Protein AF-S2QX57-F1 (afdb_monomer_lite)

pLDDT: mean 80.92, std 11.48, range [57.88, 97.31]

Radius of gyration: 26.86 Å; chains: 1; bounding box: 56×37×67 Å

Sequence (64 aa):
MTYEEKIGTERFDAMVADFFANRYFDRGMRKWQGYYLSDHTAALKKQSKSEALVYPPLPLQDQA

Organism: NCBI:txid1256206

Foldseek 3Di:
DPPCVVQPVVVVVVVVVCCVVPPDDDPDQDADVNHGPVVVVVVVVVVVVVVVVPDDPDPDPPDD

Structure (mmCIF, N/CA/C/O backbone):
data_AF-S2QX57-F1
#
_entry.id   AF-S2QX57-F1
#
loop_
_atom_site.group_PDB
_atom_site.id
_atom_site.type_symbol
_atom_site.label_atom_id
_atom_site.label_alt_id
_atom_site.label_comp_id
_atom_site.label_asym_id
_atom_site.label_entity_id
_atom_site.label_seq_id
_atom_site.pdbx_PDB_ins_code
_atom_site.Cartn_x
_atom_site.Cartn_y
_atom_site.Cartn_z
_atom_site.occupancy
_atom_site.B_iso_or_equiv
_atom_site.auth_seq_id
_atom_site.auth_comp_id
_atom_site.auth_asym_id
_atom_site.auth_atom_id
_atom_site.pdbx_PDB_model_num
ATOM 1 N N . MET A 1 1 ? 21.373 16.249 -9.232 1.00 68.06 1 MET A N 1
ATOM 2 C CA . MET A 1 1 ? 21.745 15.014 -9.946 1.00 68.06 1 MET A CA 1
ATOM 3 C C . MET A 1 1 ? 21.057 13.824 -9.301 1.00 68.06 1 MET A C 1
ATOM 5 O O . MET A 1 1 ? 21.694 13.023 -8.609 1.00 68.06 1 MET A O 1
ATOM 9 N N . THR A 1 2 ? 19.745 13.738 -9.512 1.00 87.00 2 THR A N 1
ATOM 10 C CA . THR A 1 2 ? 18.952 12.524 -9.296 1.00 87.00 2 THR A CA 1
ATOM 11 C C . THR A 1 2 ? 19.501 11.397 -10.176 1.00 87.00 2 THR A C 1
ATOM 13 O O . TH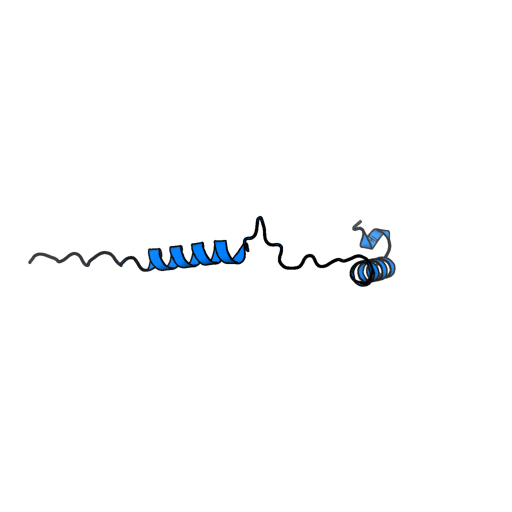R A 1 2 ? 20.332 11.617 -11.060 1.00 87.00 2 THR A O 1
ATOM 16 N N . TYR A 1 3 ? 19.102 10.155 -9.905 1.00 81.44 3 TYR A N 1
ATOM 17 C CA . TYR A 1 3 ? 19.570 9.029 -10.712 1.00 81.44 3 TYR A CA 1
ATOM 18 C C . TYR A 1 3 ? 19.059 9.120 -12.156 1.00 81.44 3 TYR A C 1
ATOM 20 O O . TYR A 1 3 ? 19.821 8.857 -13.079 1.00 81.44 3 TYR A O 1
ATOM 28 N N . GLU A 1 4 ? 17.825 9.592 -12.339 1.00 85.12 4 GLU A N 1
ATOM 29 C CA . GLU A 1 4 ? 17.228 9.886 -13.644 1.00 85.12 4 GLU A CA 1
ATOM 30 C C . GLU A 1 4 ? 18.074 10.888 -14.447 1.00 85.12 4 GLU A C 1
ATOM 32 O O . GLU A 1 4 ? 18.466 10.599 -15.575 1.00 85.12 4 GLU A O 1
ATOM 37 N N . GLU A 1 5 ? 18.481 12.004 -13.832 1.00 87.50 5 GLU A N 1
ATOM 38 C CA . GLU A 1 5 ? 19.336 13.021 -14.467 1.00 87.50 5 GLU A CA 1
ATOM 39 C C . GLU A 1 5 ? 20.716 12.477 -14.894 1.00 87.50 5 GLU A C 1
ATOM 41 O O . GLU A 1 5 ? 21.362 13.054 -15.766 1.00 87.50 5 GLU A O 1
ATOM 46 N N . LYS A 1 6 ? 21.199 11.381 -14.288 1.00 87.44 6 LYS A N 1
ATOM 47 C CA . LYS A 1 6 ? 22.509 10.776 -14.603 1.00 87.44 6 LYS A CA 1
ATOM 48 C C . LYS A 1 6 ? 22.473 9.819 -15.791 1.00 87.44 6 LYS A C 1
ATOM 50 O O . LYS A 1 6 ? 23.499 9.645 -16.442 1.00 87.44 6 LYS A O 1
ATOM 55 N N . ILE A 1 7 ? 21.342 9.158 -16.029 1.00 90.69 7 ILE A N 1
ATOM 56 C CA . ILE A 1 7 ? 21.214 8.115 -17.062 1.00 90.69 7 ILE A CA 1
ATOM 57 C C . ILE A 1 7 ? 20.265 8.502 -18.201 1.00 90.69 7 ILE A C 1
ATOM 59 O O . ILE A 1 7 ? 20.248 7.809 -19.218 1.00 90.69 7 ILE A O 1
ATOM 63 N N . GLY A 1 8 ? 19.528 9.605 -18.042 1.00 95.00 8 GLY A N 1
ATOM 64 C CA . GLY A 1 8 ? 18.496 10.073 -18.962 1.00 95.00 8 GLY A CA 1
ATOM 65 C C . GLY A 1 8 ? 17.144 9.399 -18.715 1.00 95.00 8 GLY A C 1
ATOM 66 O O . GLY A 1 8 ? 17.083 8.216 -18.372 1.00 95.00 8 GLY A O 1
ATOM 67 N N . THR A 1 9 ? 16.059 10.152 -18.923 1.00 93.69 9 THR A N 1
ATOM 68 C CA . THR A 1 9 ? 14.676 9.716 -18.662 1.00 93.69 9 THR A CA 1
ATOM 69 C C . THR A 1 9 ? 14.304 8.443 -19.427 1.00 93.69 9 THR A C 1
ATOM 71 O O . THR A 1 9 ? 13.836 7.495 -18.813 1.00 93.69 9 THR A O 1
ATOM 74 N N . GLU A 1 10 ? 14.627 8.325 -20.721 1.00 93.69 10 GLU A N 1
ATOM 75 C CA . GLU A 1 10 ? 14.284 7.120 -21.506 1.00 93.69 10 GLU A CA 1
ATOM 76 C C . GLU A 1 10 ? 14.905 5.833 -20.942 1.00 93.69 10 GLU A C 1
ATOM 78 O O . GLU A 1 10 ? 14.263 4.784 -20.858 1.00 93.69 10 GLU A O 1
ATOM 83 N N . ARG A 1 11 ? 16.176 5.901 -20.529 1.00 93.88 11 ARG A N 1
ATOM 84 C CA . ARG A 1 11 ? 16.881 4.746 -19.964 1.00 93.88 11 ARG A CA 1
ATOM 85 C C . ARG A 1 11 ? 16.377 4.418 -18.562 1.00 93.88 11 ARG A C 1
ATOM 87 O O . ARG A 1 11 ? 16.354 3.247 -18.181 1.00 93.88 11 ARG A O 1
ATOM 94 N N . PHE A 1 12 ? 15.989 5.441 -17.807 1.00 95.69 12 PHE A N 1
ATOM 95 C CA . PHE A 1 12 ? 15.343 5.282 -16.514 1.00 95.69 12 PHE A CA 1
ATOM 96 C C . PHE A 1 12 ? 13.983 4.586 -16.656 1.00 95.69 12 PHE A C 1
ATOM 98 O O . PHE A 1 12 ? 13.766 3.573 -15.993 1.00 95.69 12 PHE A O 1
ATOM 105 N N . ASP A 1 13 ? 13.132 5.034 -17.578 1.00 95.88 13 ASP A N 1
ATOM 106 C CA . ASP A 1 13 ? 11.809 4.449 -17.824 1.00 95.88 13 ASP A CA 1
ATOM 107 C C . ASP A 1 13 ? 11.906 2.981 -18.252 1.00 95.88 13 ASP A C 1
ATOM 109 O O . ASP A 1 13 ? 11.205 2.121 -17.712 1.00 95.88 13 ASP A O 1
ATOM 113 N N . ALA A 1 14 ? 12.838 2.663 -19.156 1.00 96.56 14 ALA A N 1
ATOM 114 C CA . ALA A 1 14 ? 13.085 1.286 -19.580 1.00 96.56 14 ALA A CA 1
ATOM 115 C C . ALA A 1 14 ? 13.548 0.388 -18.416 1.00 96.56 14 ALA A C 1
ATOM 117 O O . ALA A 1 14 ? 13.096 -0.750 -18.286 1.00 96.56 14 ALA A O 1
ATOM 118 N N . MET A 1 15 ? 14.424 0.898 -17.545 1.00 96.00 15 MET A N 1
ATOM 119 C CA . MET A 1 15 ? 14.897 0.175 -16.360 1.00 96.00 15 MET A CA 1
ATOM 120 C C . MET A 1 15 ? 13.771 -0.051 -15.342 1.00 96.00 15 MET A C 1
ATOM 122 O O . MET A 1 15 ? 13.666 -1.139 -14.773 1.00 96.00 15 MET A O 1
ATOM 126 N N . VAL A 1 16 ? 12.932 0.959 -15.107 1.00 95.75 16 VAL A N 1
ATOM 127 C CA . VAL A 1 16 ? 11.777 0.855 -14.206 1.00 95.75 16 VAL A CA 1
ATOM 128 C C . VAL A 1 16 ? 10.784 -0.180 -14.737 1.00 95.75 16 VAL A C 1
ATOM 130 O O . VAL A 1 16 ? 10.344 -1.046 -13.978 1.00 95.75 16 VAL A O 1
ATOM 133 N N . ALA A 1 17 ? 10.481 -0.146 -16.036 1.00 96.69 17 ALA A N 1
ATOM 134 C CA . ALA A 1 17 ? 9.599 -1.120 -16.672 1.00 96.69 17 ALA A CA 1
ATOM 135 C C . ALA A 1 17 ? 10.142 -2.556 -16.559 1.00 96.69 17 ALA A C 1
ATOM 137 O O . ALA A 1 17 ? 9.404 -3.454 -16.149 1.00 96.69 17 ALA A O 1
ATOM 138 N N . ASP A 1 18 ? 11.431 -2.774 -16.847 1.00 97.31 18 ASP A N 1
ATOM 139 C CA . ASP A 1 18 ? 12.070 -4.091 -16.703 1.00 97.31 18 ASP A CA 1
ATOM 140 C C . ASP A 1 18 ? 12.022 -4.599 -15.258 1.00 97.31 18 ASP A C 1
ATOM 142 O O . ASP A 1 18 ? 11.706 -5.767 -15.013 1.00 97.31 18 ASP A O 1
ATOM 146 N N . PHE A 1 19 ? 12.273 -3.720 -14.284 1.00 96.00 19 PHE A N 1
ATOM 147 C CA . PHE A 1 19 ? 12.214 -4.089 -12.876 1.00 96.00 19 PHE A CA 1
ATOM 148 C C . PHE A 1 19 ? 10.831 -4.626 -12.505 1.00 96.00 19 PHE A C 1
ATOM 150 O O . PHE A 1 19 ? 10.733 -5.724 -11.956 1.00 96.00 19 PHE A O 1
ATOM 157 N N . PHE A 1 20 ? 9.762 -3.901 -12.837 1.00 95.19 20 PHE A N 1
ATOM 158 C CA . PHE A 1 20 ? 8.406 -4.342 -12.509 1.00 95.19 20 PHE A CA 1
ATOM 159 C C . PHE A 1 20 ? 7.955 -5.569 -13.309 1.00 95.19 20 PHE A C 1
ATOM 161 O O . PHE A 1 20 ? 7.220 -6.391 -12.767 1.00 95.19 20 PHE A O 1
ATOM 168 N N . ALA A 1 21 ? 8.418 -5.733 -14.550 1.00 95.50 21 ALA A N 1
ATOM 169 C CA . ALA A 1 21 ? 8.063 -6.879 -15.385 1.00 95.50 21 ALA A CA 1
ATOM 170 C C . ALA A 1 21 ? 8.792 -8.175 -14.986 1.00 95.50 21 ALA A C 1
ATOM 172 O O . ALA A 1 21 ? 8.198 -9.250 -15.021 1.00 95.50 21 ALA A O 1
ATOM 173 N N . ASN A 1 22 ? 10.076 -8.085 -14.618 1.00 96.19 22 ASN A N 1
ATOM 174 C CA . ASN A 1 22 ? 10.968 -9.252 -14.568 1.00 96.19 22 ASN A CA 1
ATOM 175 C C . ASN A 1 22 ? 11.662 -9.480 -13.219 1.00 96.19 22 ASN A C 1
ATOM 177 O O . ASN A 1 22 ? 12.317 -10.512 -13.032 1.00 96.19 22 ASN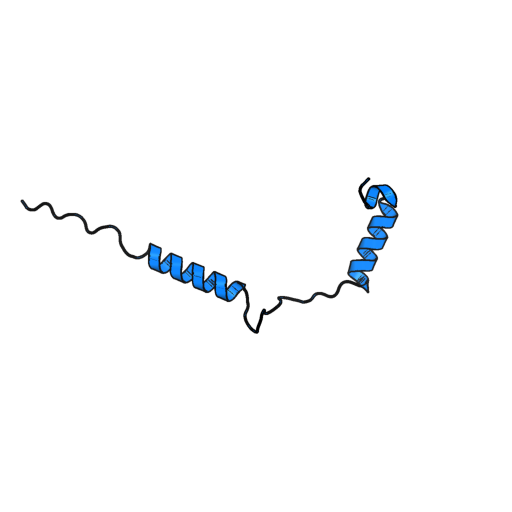 A O 1
ATOM 181 N N . ARG A 1 23 ? 11.624 -8.506 -12.306 1.00 93.56 23 ARG A N 1
ATOM 182 C CA . ARG A 1 23 ? 12.398 -8.538 -11.048 1.00 93.56 23 ARG A CA 1
ATOM 183 C C . ARG A 1 23 ? 11.547 -8.291 -9.812 1.00 93.56 23 ARG A C 1
ATOM 185 O O . ARG A 1 23 ? 11.928 -8.715 -8.723 1.00 93.56 23 ARG A O 1
ATOM 192 N N . TYR A 1 24 ? 10.429 -7.593 -9.958 1.00 92.56 24 TYR A N 1
ATOM 193 C CA . TYR A 1 24 ? 9.519 -7.314 -8.868 1.00 92.56 24 TYR A CA 1
ATOM 194 C C . TYR A 1 24 ? 8.737 -8.575 -8.508 1.00 92.56 24 TYR A C 1
ATOM 196 O O . TYR A 1 24 ? 8.008 -9.139 -9.318 1.00 92.56 24 TYR A O 1
ATOM 204 N N . PHE A 1 25 ? 8.879 -8.995 -7.257 1.00 87.62 25 PHE A N 1
ATOM 205 C CA . PHE A 1 25 ? 8.082 -10.060 -6.672 1.00 87.62 25 PHE A CA 1
ATOM 206 C C . PHE A 1 25 ? 7.178 -9.438 -5.620 1.00 87.62 25 PHE A C 1
ATOM 208 O O . PHE A 1 25 ? 7.660 -8.990 -4.571 1.00 87.62 25 PHE A O 1
ATOM 215 N N . ASP A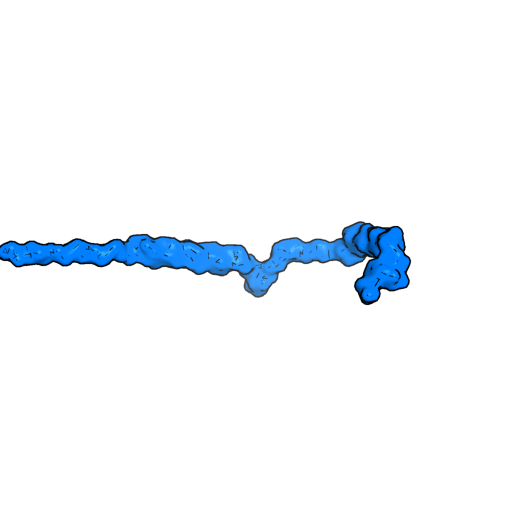 1 26 ? 5.877 -9.410 -5.904 1.00 83.69 26 ASP A N 1
ATOM 216 C CA . ASP A 1 26 ? 4.894 -9.014 -4.908 1.00 83.69 26 ASP A CA 1
ATOM 217 C C . ASP A 1 26 ? 4.932 -10.020 -3.753 1.00 83.69 26 ASP A C 1
ATOM 219 O O . ASP A 1 26 ? 4.814 -11.234 -3.931 1.00 83.69 26 ASP A O 1
ATOM 223 N N . ARG A 1 27 ? 5.146 -9.506 -2.543 1.00 77.94 27 ARG A N 1
ATOM 224 C CA . ARG A 1 27 ? 5.175 -10.318 -1.321 1.00 77.94 27 ARG A CA 1
ATOM 225 C C . ARG A 1 27 ? 3.776 -10.495 -0.727 1.00 77.94 27 ARG A C 1
ATOM 227 O O . ARG A 1 27 ? 3.645 -11.161 0.302 1.00 77.94 27 ARG A O 1
ATOM 234 N N . GLY A 1 28 ? 2.763 -9.882 -1.340 1.00 77.19 28 GLY A N 1
ATOM 235 C CA . GLY A 1 28 ? 1.407 -9.784 -0.830 1.00 77.19 28 GLY A CA 1
ATOM 236 C C . GLY A 1 28 ? 1.342 -9.063 0.518 1.00 77.19 28 GLY A C 1
ATOM 237 O O . GLY A 1 28 ? 2.320 -8.500 1.025 1.00 77.19 28 GLY A O 1
ATOM 238 N N . MET A 1 29 ? 0.169 -9.115 1.153 1.00 71.81 29 MET A N 1
ATOM 239 C CA . MET A 1 29 ? 0.025 -8.699 2.549 1.00 71.81 29 MET A CA 1
ATOM 240 C C . MET A 1 29 ? 0.867 -9.611 3.449 1.00 71.81 29 MET A C 1
ATOM 242 O O . MET A 1 29 ? 0.502 -10.753 3.735 1.00 71.81 29 MET A O 1
ATOM 246 N N . ARG A 1 30 ? 2.002 -9.089 3.924 1.00 68.50 30 ARG A N 1
ATOM 247 C CA . ARG A 1 30 ? 2.884 -9.797 4.856 1.00 68.50 30 ARG A CA 1
ATOM 248 C C . ARG A 1 30 ? 2.185 -9.958 6.204 1.00 68.50 30 ARG A C 1
ATOM 250 O O . ARG A 1 30 ? 2.006 -8.987 6.935 1.00 68.50 30 ARG A O 1
ATOM 257 N N . LYS A 1 31 ? 1.849 -11.200 6.554 1.00 67.44 31 LYS A N 1
ATOM 258 C CA . LYS A 1 31 ? 1.523 -11.573 7.934 1.00 67.44 31 LYS A CA 1
ATOM 259 C C . LYS A 1 31 ? 2.806 -11.528 8.759 1.00 67.44 31 LYS A C 1
ATOM 261 O O . LYS A 1 31 ? 3.774 -12.213 8.426 1.00 67.44 31 LYS A O 1
ATOM 266 N N . TRP A 1 32 ? 2.832 -10.728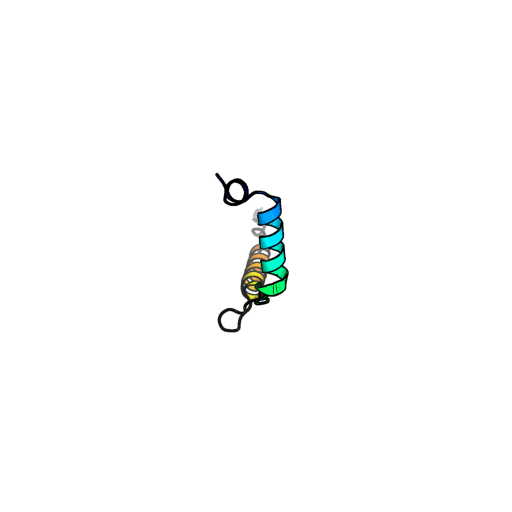 9.818 1.00 70.50 32 TRP A N 1
ATOM 267 C CA . TRP A 1 32 ? 3.951 -10.704 10.758 1.00 70.50 32 TRP A CA 1
ATOM 268 C C . TRP A 1 32 ? 3.649 -11.709 11.868 1.00 70.50 32 TRP A C 1
ATOM 270 O O . TRP A 1 32 ? 2.656 -11.558 12.572 1.00 70.50 32 TRP A O 1
ATOM 280 N N . GLN A 1 33 ? 4.471 -12.755 12.010 1.00 71.31 33 GLN A N 1
ATOM 281 C CA . GLN A 1 33 ? 4.265 -13.819 13.011 1.00 71.31 33 GLN A CA 1
ATOM 282 C C . GLN A 1 33 ? 2.855 -14.446 12.974 1.00 71.31 33 GLN A C 1
ATOM 284 O O . GLN A 1 33 ? 2.283 -14.787 14.002 1.00 71.31 33 GLN A O 1
ATOM 289 N N . GLY A 1 34 ? 2.268 -14.574 11.780 1.00 72.88 34 GLY A N 1
ATOM 290 C CA . GLY A 1 34 ? 0.937 -15.163 11.600 1.00 72.88 34 GLY A CA 1
ATOM 291 C C . GLY A 1 34 ? -0.245 -14.198 11.740 1.00 72.88 34 GLY A C 1
ATOM 292 O O . GLY A 1 34 ? -1.357 -14.608 11.420 1.00 72.88 34 GLY A O 1
ATOM 293 N N . TYR A 1 35 ? -0.024 -12.930 12.101 1.00 69.69 35 TYR A N 1
ATOM 294 C CA . TYR A 1 35 ? -1.085 -11.930 12.279 1.00 69.69 35 TYR A CA 1
ATOM 295 C C . TYR A 1 35 ? -1.025 -10.817 11.225 1.00 69.69 35 TYR A C 1
ATOM 297 O O . TYR A 1 35 ? 0.053 -10.450 10.740 1.00 69.69 35 TYR A O 1
ATOM 305 N N . TYR A 1 36 ? -2.185 -10.259 10.868 1.00 77.75 36 TYR A N 1
ATOM 306 C CA . TYR A 1 36 ? -2.257 -9.050 10.050 1.00 77.75 36 TYR A CA 1
ATOM 307 C C . TYR A 1 36 ? -2.193 -7.797 10.935 1.00 77.75 36 TYR A C 1
ATOM 309 O O . TYR A 1 36 ? -2.911 -7.676 11.926 1.00 77.75 36 TYR A O 1
ATOM 317 N N . LEU A 1 37 ? -1.388 -6.805 10.540 1.00 75.12 37 LEU A N 1
ATOM 318 C CA . LEU A 1 37 ? -1.355 -5.493 11.211 1.00 75.12 37 LEU A CA 1
ATOM 319 C C . LEU A 1 37 ? -2.719 -4.776 11.167 1.00 75.12 37 LEU A C 1
ATOM 321 O O . LEU A 1 37 ? -3.058 -4.015 12.078 1.00 75.12 37 LEU A O 1
ATOM 325 N N . SER A 1 38 ? -3.523 -5.038 10.131 1.00 76.00 38 SER A N 1
ATOM 326 C CA . SER A 1 38 ? -4.900 -4.545 10.024 1.00 76.00 38 SER A CA 1
ATOM 327 C C . SER A 1 38 ? -5.769 -5.014 11.187 1.00 76.00 38 SER A C 1
ATOM 329 O O . SER A 1 38 ? -6.542 -4.219 11.711 1.00 76.00 38 SER A O 1
ATOM 331 N N . ASP A 1 39 ? -5.599 -6.257 11.639 1.00 77.81 39 ASP A N 1
ATOM 332 C CA . ASP A 1 39 ? -6.427 -6.840 12.698 1.00 77.81 39 ASP A CA 1
ATOM 333 C C . ASP A 1 39 ? -6.090 -6.212 14.054 1.00 77.81 39 ASP A C 1
ATOM 335 O O . ASP A 1 39 ? -6.989 -5.862 14.820 1.00 77.81 39 ASP A O 1
ATOM 339 N N . HIS A 1 40 ? -4.802 -5.957 14.317 1.00 77.62 40 HIS A N 1
ATOM 340 C CA . HIS A 1 40 ? -4.363 -5.250 15.524 1.00 77.62 40 HIS A CA 1
ATOM 341 C C . HIS A 1 40 ? -4.902 -3.816 15.579 1.00 77.62 40 HIS A C 1
ATOM 343 O O . HIS A 1 40 ? -5.469 -3.393 16.586 1.00 77.62 40 HIS A O 1
ATOM 349 N N . THR A 1 41 ? -4.771 -3.059 14.488 1.00 82.94 41 THR A N 1
ATOM 350 C CA . THR A 1 41 ? -5.274 -1.676 14.445 1.00 82.94 41 THR A CA 1
ATOM 351 C C . THR A 1 41 ? -6.801 -1.609 14.456 1.00 82.94 41 THR A C 1
ATOM 353 O O . THR A 1 41 ? -7.367 -0.685 15.042 1.00 82.94 41 THR A O 1
ATOM 356 N N . ALA A 1 42 ? -7.487 -2.590 13.866 1.00 84.69 42 ALA A N 1
ATOM 357 C CA . ALA A 1 42 ? -8.938 -2.714 13.945 1.00 84.69 42 ALA A CA 1
ATOM 358 C C . ALA A 1 42 ? -9.408 -2.991 15.381 1.00 84.69 42 ALA A C 1
ATOM 360 O O . ALA A 1 42 ? -10.368 -2.361 15.831 1.00 84.69 42 ALA A O 1
ATOM 361 N N . ALA A 1 43 ? -8.714 -3.865 16.116 1.00 84.12 43 ALA A N 1
ATOM 362 C CA . ALA A 1 43 ? -9.002 -4.135 17.523 1.00 84.12 43 ALA A CA 1
ATOM 363 C C . ALA A 1 43 ? -8.840 -2.874 18.390 1.00 84.12 43 ALA A C 1
ATOM 365 O O . ALA A 1 43 ? -9.761 -2.525 19.129 1.00 84.12 43 ALA A O 1
ATOM 366 N N . LEU A 1 44 ? -7.740 -2.128 18.220 1.00 84.50 44 LEU A N 1
ATOM 367 C CA . LEU A 1 44 ? -7.512 -0.857 18.924 1.00 84.50 44 LEU A CA 1
ATOM 368 C C . LEU A 1 44 ? -8.591 0.189 18.604 1.00 84.50 44 LEU A C 1
ATOM 370 O O . LEU A 1 44 ? -9.109 0.843 19.504 1.00 84.50 44 LEU A O 1
ATOM 374 N N . LYS A 1 45 ? -8.989 0.318 17.332 1.00 84.56 45 LYS A N 1
ATOM 375 C CA . LYS A 1 45 ? -10.081 1.221 16.922 1.00 84.56 45 LYS A CA 1
ATOM 376 C C . LYS A 1 45 ? -11.433 0.815 17.508 1.00 84.56 45 LYS A C 1
ATOM 378 O O . LYS A 1 45 ? -12.270 1.675 17.770 1.00 84.56 45 LYS A O 1
ATOM 383 N N . LYS A 1 46 ? -11.691 -0.486 17.663 1.00 84.38 46 LYS A N 1
ATOM 384 C CA . LYS A 1 46 ? -12.917 -0.977 18.304 1.00 84.38 46 LYS A CA 1
ATOM 385 C C . LYS A 1 46 ? -12.914 -0.636 19.794 1.00 84.38 46 LYS A C 1
ATOM 387 O O . LYS A 1 46 ? -13.927 -0.149 20.286 1.00 84.38 46 LYS A O 1
ATOM 392 N N . GLN A 1 47 ? -11.778 -0.833 20.462 1.00 84.75 47 GLN A N 1
ATOM 393 C CA . GLN A 1 47 ? -11.593 -0.485 21.868 1.00 84.75 47 GLN A CA 1
ATOM 394 C C . GLN A 1 47 ? -11.784 1.020 22.114 1.00 84.75 47 GLN A C 1
ATOM 396 O O . GLN A 1 47 ? -12.586 1.401 22.965 1.00 84.75 47 GLN A O 1
ATOM 401 N N . SER A 1 48 ? -11.143 1.882 21.320 1.00 84.25 48 SER A N 1
ATOM 402 C CA . SER A 1 48 ? -11.280 3.334 21.485 1.00 84.25 48 SER A CA 1
ATOM 403 C C . SER A 1 48 ? -12.718 3.816 21.264 1.00 84.25 48 SER A C 1
ATOM 405 O O . SER A 1 48 ? -13.198 4.693 21.976 1.00 84.25 48 SER A O 1
ATOM 407 N N . LYS A 1 49 ? -13.443 3.214 20.309 1.00 82.88 49 LYS A N 1
ATOM 408 C CA . LYS A 1 49 ? -14.872 3.488 20.102 1.00 82.88 49 LYS A CA 1
ATOM 409 C C . LYS A 1 49 ? -15.719 3.059 21.295 1.00 82.88 49 LYS A C 1
ATOM 411 O O . LYS A 1 49 ? -16.631 3.792 21.654 1.00 82.88 49 LYS A O 1
ATOM 416 N N . SER A 1 50 ? -15.449 1.897 21.894 1.00 82.44 50 SER A N 1
ATOM 417 C CA . SER A 1 50 ? -16.181 1.475 23.094 1.00 82.44 50 SER A CA 1
ATOM 418 C C . SER A 1 50 ? -15.902 2.383 24.288 1.00 82.44 50 SER A C 1
ATOM 420 O O . SER A 1 50 ? -16.842 2.724 24.992 1.00 82.44 50 SER A O 1
ATOM 422 N N . GLU A 1 51 ? -14.658 2.826 24.479 1.00 80.38 51 GLU A N 1
ATOM 423 C CA . GLU A 1 51 ? -14.279 3.755 25.555 1.00 80.38 51 GLU A CA 1
ATOM 424 C C . GLU A 1 51 ? -14.908 5.142 25.355 1.00 80.38 51 GLU A C 1
ATOM 426 O O . GLU A 1 51 ? -15.429 5.719 26.302 1.00 80.38 51 GLU A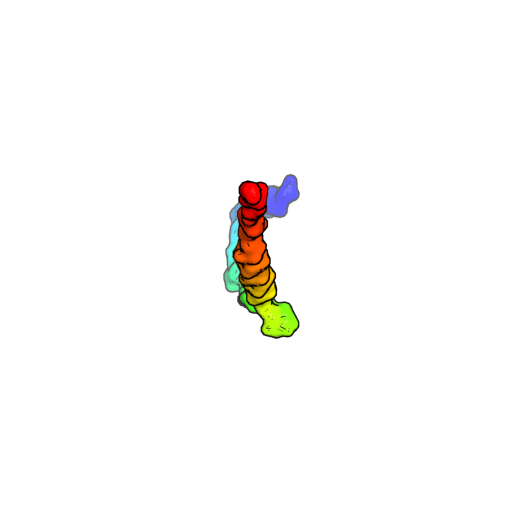 O 1
ATOM 431 N N . ALA A 1 52 ? -14.963 5.644 24.117 1.00 73.19 52 ALA A N 1
ATOM 432 C CA . ALA A 1 52 ? -15.638 6.903 23.791 1.00 73.19 52 ALA A CA 1
ATOM 433 C C . ALA A 1 52 ? -17.166 6.856 23.996 1.00 73.19 52 ALA A C 1
ATOM 435 O O . ALA A 1 52 ? -17.803 7.900 24.112 1.00 73.19 52 ALA A O 1
ATOM 436 N N . LEU A 1 53 ? -17.760 5.659 24.034 1.00 68.25 53 LEU A N 1
ATOM 437 C CA . LEU A 1 53 ? -19.176 5.462 24.351 1.00 68.25 53 LEU A CA 1
ATOM 438 C C . LEU A 1 53 ? -19.443 5.388 25.868 1.00 68.25 53 LEU A C 1
ATOM 440 O O . LEU A 1 53 ? -20.609 5.389 26.265 1.00 68.25 53 LEU A O 1
ATOM 444 N N . VAL A 1 54 ? -18.407 5.353 26.722 1.00 63.78 54 VAL A N 1
ATOM 445 C CA . VAL A 1 54 ? -18.540 5.368 28.190 1.00 63.78 54 VAL A CA 1
ATOM 446 C C . VAL A 1 54 ? -18.841 6.797 28.669 1.00 63.78 54 VAL A C 1
ATOM 448 O O . VAL A 1 54 ? -17.975 7.520 29.141 1.00 63.78 54 VAL A O 1
ATOM 451 N N . TYR A 1 55 ? -20.120 7.143 28.523 1.00 57.94 55 TYR A N 1
ATOM 452 C CA . TYR A 1 55 ? -20.950 8.114 29.246 1.00 57.94 55 TYR A CA 1
ATOM 453 C C . TYR A 1 55 ? -20.571 9.612 29.274 1.00 57.94 55 TYR A C 1
ATOM 455 O O . TYR A 1 55 ? -19.498 9.987 29.745 1.00 57.94 55 TYR A O 1
ATOM 463 N N . PRO A 1 56 ? -21.516 10.516 28.919 1.00 65.50 56 PRO A N 1
ATOM 464 C CA . PRO A 1 56 ? -21.467 11.884 29.430 1.00 65.50 56 PRO A CA 1
ATOM 465 C C . PRO A 1 56 ? -21.571 11.862 30.970 1.00 65.50 56 PRO A C 1
ATOM 467 O O . PRO A 1 56 ? -22.215 10.959 31.515 1.00 65.50 56 PRO A O 1
ATOM 470 N N . PRO A 1 57 ? -20.958 12.826 31.688 1.00 64.75 57 PRO A N 1
ATOM 471 C CA . PRO A 1 57 ? -21.094 12.911 33.140 1.00 64.75 57 PRO A CA 1
ATOM 472 C C . PRO A 1 57 ? -22.579 12.933 33.514 1.00 64.75 57 PRO A C 1
ATOM 474 O O . PRO A 1 57 ? -23.361 13.636 32.868 1.00 64.75 57 PRO A O 1
ATOM 477 N N . LEU A 1 58 ? -22.968 12.140 34.524 1.00 64.94 58 LEU A N 1
ATOM 478 C CA . LEU A 1 58 ? -24.341 12.159 35.030 1.00 64.94 58 LEU A CA 1
ATOM 479 C C . LEU A 1 58 ? -24.716 13.617 35.332 1.00 64.94 58 LEU A C 1
ATOM 481 O O . LEU A 1 58 ? -23.927 14.300 35.993 1.00 64.94 58 LEU A O 1
ATOM 485 N N . PRO A 1 59 ? -25.874 14.108 34.851 1.00 68.56 59 PRO A N 1
ATOM 486 C CA . PRO A 1 59 ? -26.307 15.455 35.175 1.00 68.56 59 PRO A CA 1
ATOM 487 C C . PRO A 1 59 ? -26.372 15.572 36.697 1.00 68.56 59 PRO A C 1
ATOM 489 O O . PRO A 1 59 ? -27.007 14.751 37.363 1.00 68.56 59 PRO A O 1
ATOM 492 N N . LEU A 1 60 ? -25.655 16.558 37.234 1.00 70.19 60 LEU A N 1
ATOM 493 C CA . LEU A 1 60 ? -25.660 16.869 38.653 1.00 70.19 60 LEU A CA 1
ATOM 494 C C . LEU A 1 60 ? -27.109 17.212 39.018 1.00 70.19 60 LEU A C 1
ATOM 496 O O . LEU A 1 60 ? -27.644 18.210 38.543 1.00 70.19 60 LEU A O 1
ATOM 500 N N . GLN A 1 61 ? -27.782 16.335 39.767 1.00 70.94 61 GLN A N 1
ATOM 501 C CA . GLN A 1 61 ? -29.119 16.632 40.267 1.00 70.94 61 GLN A CA 1
ATOM 502 C C . GLN A 1 61 ? -28.979 17.751 41.296 1.00 70.94 61 GLN A C 1
ATOM 504 O O . GLN A 1 61 ? -28.473 17.512 42.392 1.00 70.94 61 GLN A O 1
ATOM 509 N N . ASP A 1 62 ? -29.414 18.957 40.936 1.00 65.69 62 ASP A N 1
ATOM 510 C CA . ASP A 1 62 ? -29.591 20.038 41.899 1.00 65.69 62 ASP A CA 1
ATOM 511 C C . ASP A 1 62 ? -30.606 19.575 42.949 1.00 65.69 62 ASP A C 1
ATOM 513 O O . ASP A 1 62 ? -31.773 19.310 42.649 1.00 65.69 62 ASP A O 1
ATOM 517 N N . GLN A 1 63 ? -30.130 19.403 44.181 1.00 57.88 63 GLN A N 1
ATOM 518 C CA . GLN A 1 63 ? -30.991 19.139 45.324 1.00 57.88 63 GLN A CA 1
ATOM 519 C C . GLN A 1 63 ? -31.702 20.449 45.676 1.00 57.88 63 GLN A C 1
ATOM 521 O O . GLN A 1 63 ? -31.056 21.408 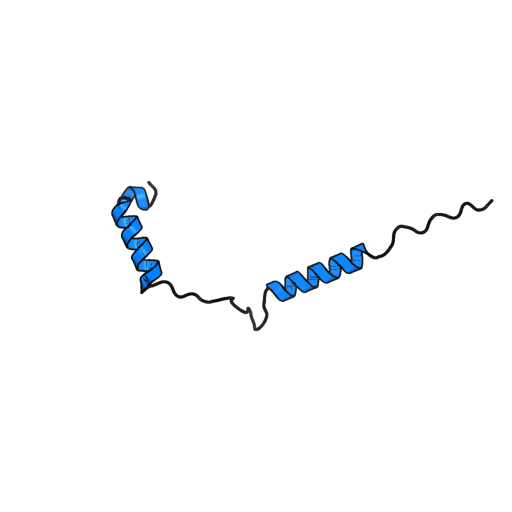46.097 1.00 57.88 63 GLN A O 1
ATOM 526 N N . ALA A 1 64 ? -33.011 20.479 45.416 1.00 58.28 64 ALA A N 1
ATOM 527 C CA . ALA A 1 64 ? -33.926 21.553 45.799 1.00 58.28 64 ALA A CA 1
ATOM 528 C C . ALA A 1 64 ? -34.239 21.533 47.301 1.00 58.28 64 ALA A C 1
ATOM 530 O O . ALA A 1 64 ? -34.283 20.420 47.879 1.00 58.28 64 ALA A O 1
#

Secondary structure (DSSP, 8-state):
--HHHHH-HHHHHHHHHHHHHHT-----S--BTTB-HHHHHHHHHHHHHHHHTS-PPPP-----